Protein AF-A0A7X1DKH8-F1 (afdb_monomer)

Foldseek 3Di:
DPPPQDFLVSLLVVLVVQQCCCCVPVVDDLLRSLLVCLVVCLVSLQPDVLSVLSSLLSSQVVQVVVQEGEVLSVVVCVVCVVVLCVDDDPRSVVSVVSSVVSVVSVVVSSHDYDYDDPVSSVSSVCSNPVPD

Mean predicted aligned error: 3.52 Å

Sequence (132 aa):
MEKNLPTYNDIVEGIKLDLDEYMNEDGFTITQASAKILEEEWQDINKDEFIKYSYLLNLALDGIEQNQLSDFLYEKLKFYGNDILKIEGNESNLLKRDFITYQEKLKEQNFDMIETSVNTKSRIDYILNQNK

pLDDT: mean 93.56, std 9.39, range [40.97, 98.69]

Secondary structure (DSSP, 8-state):
---PPPPHHHHHHHHHHHHHIIIIIS---HHHHHHHHHHHTHHHHTT-HHHHHHHHHHHHHHHHHTTEEEHHHHHHHHHHHHHHTT--STTHHHHHHHHHHHHHHHHHT-SEEE---HHHHHHHHHHTTTT-

Solvent-accessible surface area (backbone atoms only — not comparable to full-atom values): 7498 Å² total; per-residue (Å²): 127,86,75,78,76,79,51,66,65,56,50,55,52,50,51,51,52,53,43,48,47,31,39,73,73,71,64,36,52,69,60,55,30,46,53,48,51,51,65,72,44,30,73,62,38,58,73,39,70,69,50,33,49,47,53,50,49,48,52,40,48,57,21,42,75,72,36,31,33,40,43,63,45,53,55,48,48,67,69,45,47,72,55,59,71,64,56,78,61,85,67,38,58,58,55,40,52,51,49,51,52,48,59,51,51,63,72,68,60,75,46,46,78,42,82,72,55,72,68,56,49,52,49,51,54,51,46,79,48,73,77,113

Radius of gyration: 14.0 Å; Cα contacts (8 Å, |Δi|>4): 135; chains: 1; bounding box: 35×30×44 Å

Organism: NCBI:txid1552123

Structure (mmCIF, N/CA/C/O backbone):
data_AF-A0A7X1DKH8-F1
#
_entry.id   AF-A0A7X1DKH8-F1
#
loop_
_atom_site.group_PDB
_atom_site.id
_atom_site.type_symbol
_atom_site.label_atom_id
_atom_site.label_alt_id
_atom_site.label_comp_id
_atom_site.label_asym_id
_atom_site.label_entity_id
_atom_site.label_seq_id
_atom_site.pdbx_PDB_ins_code
_atom_site.Cartn_x
_atom_site.Cartn_y
_atom_site.Cartn_z
_atom_site.occupancy
_atom_site.B_iso_or_equiv
_atom_site.auth_seq_id
_atom_site.auth_comp_id
_atom_site.auth_asym_id
_atom_site.auth_atom_id
_atom_site.pdbx_PDB_model_num
ATOM 1 N N . MET A 1 1 ? 6.203 6.244 28.042 1.00 40.97 1 MET A N 1
ATOM 2 C CA . MET A 1 1 ? 5.562 7.218 27.138 1.00 40.97 1 MET A CA 1
ATOM 3 C C . MET A 1 1 ? 4.730 6.404 26.175 1.00 40.97 1 MET A C 1
ATOM 5 O O . MET A 1 1 ? 5.294 5.520 25.544 1.00 40.97 1 MET A O 1
ATOM 9 N N . GLU A 1 2 ? 3.415 6.613 26.138 1.00 44.28 2 GLU A N 1
ATOM 10 C CA . GLU A 1 2 ? 2.597 6.125 25.022 1.00 44.28 2 GLU A CA 1
ATOM 11 C C . GLU A 1 2 ? 3.203 6.712 23.743 1.00 44.28 2 GLU A C 1
ATOM 13 O O . GLU A 1 2 ? 3.304 7.932 23.611 1.00 44.28 2 GLU A O 1
ATOM 18 N N . LYS A 1 3 ? 3.734 5.858 22.860 1.00 56.34 3 LYS A N 1
ATOM 19 C CA . LYS A 1 3 ? 4.164 6.290 21.527 1.00 56.34 3 LYS A CA 1
ATOM 20 C C . LYS A 1 3 ? 2.858 6.649 20.820 1.00 56.34 3 LYS A C 1
ATOM 22 O O . LYS A 1 3 ? 2.055 5.748 20.586 1.00 56.34 3 LYS A O 1
ATOM 27 N N . ASN A 1 4 ? 2.612 7.937 20.569 1.00 77.62 4 ASN A N 1
ATOM 28 C CA . ASN A 1 4 ? 1.493 8.337 19.720 1.00 77.62 4 ASN A CA 1
ATOM 29 C C . ASN A 1 4 ? 1.616 7.551 18.414 1.00 77.62 4 ASN A C 1
ATOM 31 O O . ASN A 1 4 ? 2.700 7.495 17.827 1.00 77.62 4 ASN A O 1
ATOM 35 N N . LEU A 1 5 ? 0.534 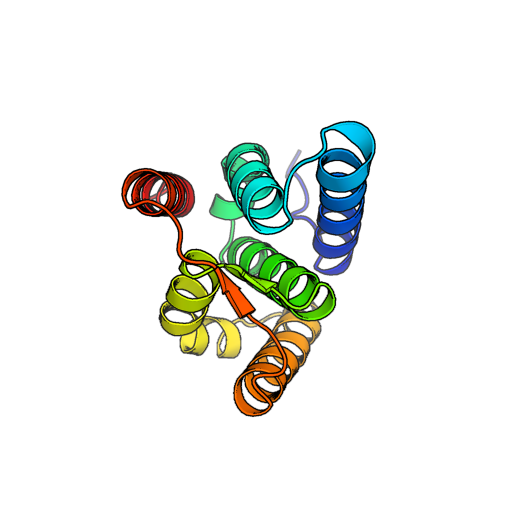6.880 18.026 1.00 83.19 5 LEU A N 1
ATOM 36 C CA . LEU A 1 5 ? 0.474 6.197 16.743 1.00 83.19 5 LEU A CA 1
ATOM 37 C C . LEU A 1 5 ? 0.665 7.235 15.622 1.00 83.19 5 LEU A C 1
ATOM 39 O O . LEU A 1 5 ? 0.200 8.369 15.786 1.00 83.19 5 LEU A O 1
ATOM 43 N N . PRO A 1 6 ? 1.359 6.883 14.526 1.00 89.62 6 PRO A N 1
ATOM 44 C CA . PRO A 1 6 ? 1.540 7.794 13.404 1.00 89.62 6 PRO A CA 1
ATOM 45 C C . PRO A 1 6 ? 0.183 8.171 12.796 1.00 89.62 6 PRO A C 1
ATOM 47 O O . PRO A 1 6 ? -0.738 7.350 12.737 1.00 89.62 6 PRO A O 1
ATOM 50 N N . THR A 1 7 ? 0.060 9.423 12.359 1.00 93.06 7 THR A N 1
ATOM 51 C CA . THR A 1 7 ? -1.113 9.899 11.609 1.00 93.06 7 THR A CA 1
ATOM 52 C C . THR A 1 7 ? -1.110 9.340 10.188 1.00 93.06 7 THR A C 1
ATOM 54 O O . THR A 1 7 ? -0.104 8.796 9.729 1.00 93.06 7 THR A O 1
ATOM 57 N N . TYR A 1 8 ? -2.218 9.500 9.453 1.00 94.44 8 TYR A N 1
ATOM 58 C CA . TYR A 1 8 ? -2.250 9.084 8.043 1.00 94.44 8 TYR A CA 1
ATOM 59 C C . TYR A 1 8 ? -1.122 9.741 7.238 1.00 94.44 8 TYR A C 1
ATOM 61 O O . TYR A 1 8 ? -0.418 9.081 6.483 1.00 94.44 8 TYR A O 1
ATOM 69 N N . ASN A 1 9 ? -0.939 11.050 7.427 1.00 94.88 9 ASN A N 1
ATOM 70 C CA . ASN A 1 9 ? 0.041 11.821 6.672 1.00 94.88 9 ASN A CA 1
ATOM 71 C C . ASN A 1 9 ? 1.478 11.438 7.036 1.00 94.88 9 ASN A C 1
ATOM 73 O O . ASN A 1 9 ? 2.298 11.360 6.128 1.00 94.88 9 ASN A O 1
ATOM 77 N N . ASP A 1 10 ? 1.758 11.143 8.313 1.00 95.19 10 ASP A N 1
ATOM 78 C CA . ASP A 1 10 ? 3.083 10.661 8.730 1.00 95.19 10 ASP A CA 1
ATOM 79 C C . ASP A 1 10 ? 3.437 9.354 8.002 1.00 95.19 10 ASP A C 1
ATOM 81 O O . ASP A 1 10 ? 4.562 9.185 7.539 1.00 95.19 10 ASP A O 1
ATOM 85 N N . ILE A 1 11 ? 2.463 8.446 7.852 1.00 96.44 11 ILE A N 1
ATOM 86 C CA . ILE A 1 11 ? 2.644 7.179 7.127 1.00 96.44 11 ILE A CA 1
ATOM 87 C C . ILE A 1 11 ? 2.913 7.439 5.641 1.00 96.44 11 ILE A C 1
ATOM 89 O O . ILE A 1 11 ? 3.835 6.856 5.079 1.00 96.44 11 ILE A O 1
ATOM 93 N N . VAL A 1 12 ? 2.129 8.311 4.995 1.00 97.25 12 VAL A N 1
ATOM 94 C CA . VAL A 1 12 ? 2.318 8.637 3.569 1.00 97.25 12 VAL A CA 1
ATOM 95 C C . VAL A 1 12 ? 3.677 9.287 3.318 1.00 97.25 12 VAL A C 1
ATOM 97 O O . VAL A 1 12 ? 4.339 8.958 2.337 1.00 97.25 12 VAL A O 1
ATOM 100 N N . GLU A 1 13 ? 4.093 10.217 4.176 1.00 97.50 13 GLU A N 1
ATOM 101 C CA . GLU A 1 13 ? 5.391 10.881 4.051 1.00 97.50 13 GLU A CA 1
ATOM 102 C C . GLU A 1 13 ? 6.543 9.893 4.259 1.00 97.50 13 GLU A C 1
ATOM 104 O O . GLU A 1 13 ? 7.454 9.863 3.435 1.00 97.50 13 GLU A O 1
ATOM 109 N N . GLY A 1 14 ? 6.460 9.036 5.283 1.00 97.62 14 GLY A N 1
ATOM 110 C CA . GLY A 1 14 ? 7.445 7.979 5.527 1.00 97.62 14 GLY A CA 1
ATOM 111 C C . GLY A 1 14 ? 7.590 7.032 4.337 1.00 97.62 14 GLY A C 1
ATOM 112 O O . GLY A 1 14 ? 8.685 6.875 3.813 1.00 97.62 14 GLY A O 1
ATOM 113 N N . ILE A 1 15 ? 6.472 6.507 3.821 1.00 98.19 15 ILE A N 1
ATOM 114 C CA . ILE A 1 15 ? 6.476 5.628 2.640 1.00 98.19 15 ILE A CA 1
ATOM 115 C C . ILE A 1 15 ? 7.157 6.297 1.447 1.00 98.19 15 ILE A C 1
ATOM 117 O O . ILE A 1 15 ? 7.937 5.652 0.756 1.00 98.19 15 ILE A O 1
ATOM 121 N N . LYS A 1 16 ? 6.884 7.579 1.187 1.00 98.00 16 LYS A N 1
ATOM 122 C CA . LYS A 1 16 ? 7.496 8.288 0.055 1.00 98.00 16 LYS A CA 1
ATOM 123 C C . LYS A 1 16 ? 9.002 8.435 0.200 1.00 98.00 16 LYS A C 1
ATOM 125 O O . LYS A 1 16 ? 9.698 8.302 -0.801 1.00 98.00 16 LYS A O 1
ATOM 130 N N . LEU A 1 17 ? 9.483 8.714 1.410 1.00 98.12 17 LEU A N 1
ATOM 131 C CA . LEU A 1 17 ? 10.915 8.794 1.691 1.00 98.12 17 LEU A CA 1
ATOM 132 C C . LEU A 1 17 ? 11.582 7.430 1.492 1.00 98.12 17 LEU A C 1
ATOM 134 O O . LEU A 1 17 ? 12.559 7.345 0.754 1.00 98.12 17 LEU A O 1
ATOM 138 N N . ASP A 1 18 ? 11.002 6.368 2.051 1.00 98.19 18 ASP A N 1
ATOM 139 C CA . ASP A 1 18 ? 11.547 5.013 1.925 1.00 98.19 18 ASP A CA 1
ATOM 140 C C . ASP A 1 18 ? 11.528 4.527 0.467 1.00 98.19 18 ASP A C 1
ATOM 142 O O . ASP A 1 18 ? 12.465 3.891 -0.012 1.00 98.19 18 ASP A O 1
ATOM 146 N N . LEU A 1 19 ? 10.457 4.830 -0.276 1.00 98.25 19 LEU A N 1
ATOM 147 C CA . LEU A 1 19 ? 10.368 4.507 -1.698 1.00 98.25 19 LEU A CA 1
ATOM 148 C C . LEU A 1 19 ? 11.419 5.258 -2.517 1.00 98.25 19 LEU A C 1
ATOM 150 O O . LEU A 1 19 ? 12.021 4.650 -3.402 1.00 98.25 19 LEU A O 1
ATOM 154 N N . ASP A 1 20 ? 11.636 6.546 -2.243 1.00 97.62 20 ASP A N 1
ATOM 155 C CA . ASP A 1 20 ? 12.662 7.347 -2.914 1.00 97.62 20 ASP A CA 1
ATOM 156 C C . ASP A 1 20 ? 14.057 6.762 -2.666 1.00 97.62 20 ASP A C 1
ATOM 158 O O . ASP A 1 20 ? 14.774 6.488 -3.630 1.00 97.62 20 ASP A O 1
ATOM 162 N N . GLU A 1 21 ? 14.395 6.465 -1.408 1.00 98.00 21 GLU A N 1
ATOM 163 C CA . GLU A 1 21 ? 15.662 5.829 -1.027 1.00 98.00 21 GLU A CA 1
ATOM 164 C C . GLU A 1 21 ? 15.836 4.479 -1.737 1.00 98.00 21 GLU A C 1
ATOM 166 O O . GLU A 1 21 ? 16.786 4.279 -2.501 1.00 98.00 21 GLU A O 1
ATOM 171 N N . TYR A 1 22 ? 14.885 3.556 -1.583 1.00 98.38 22 TYR A N 1
ATOM 172 C CA . TYR A 1 22 ? 15.038 2.214 -2.142 1.00 98.38 22 TYR A CA 1
ATOM 173 C C . TYR A 1 22 ? 15.057 2.196 -3.671 1.00 98.38 22 TYR A C 1
ATOM 175 O O . TYR A 1 22 ? 15.786 1.404 -4.274 1.00 98.38 22 TYR A O 1
ATOM 183 N N . MET A 1 23 ? 14.256 3.031 -4.332 1.00 97.88 23 MET A N 1
ATOM 184 C CA . MET A 1 23 ? 14.194 3.025 -5.793 1.00 97.88 23 MET A CA 1
ATOM 185 C C . MET A 1 23 ? 15.360 3.785 -6.426 1.00 97.88 23 MET A C 1
ATOM 187 O O . MET A 1 23 ? 15.916 3.308 -7.419 1.00 97.88 23 MET A O 1
ATOM 191 N N . ASN A 1 24 ? 15.742 4.940 -5.875 1.00 96.75 24 ASN A N 1
ATOM 192 C CA . ASN A 1 24 ? 16.743 5.812 -6.491 1.00 96.75 24 ASN A CA 1
ATOM 193 C 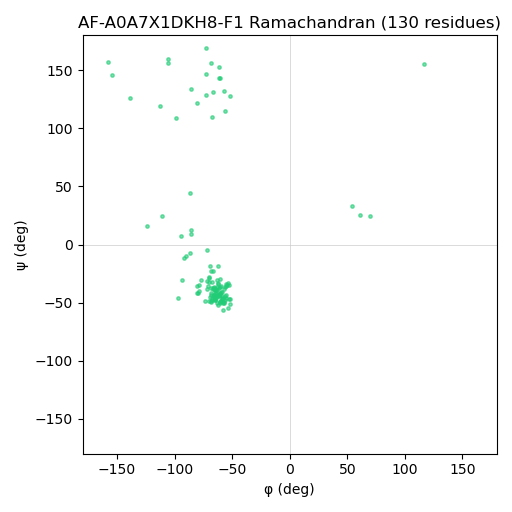C . ASN A 1 24 ? 18.167 5.564 -5.984 1.00 96.75 24 ASN A C 1
ATOM 195 O O . ASN A 1 24 ? 19.108 5.743 -6.763 1.00 96.75 24 ASN A O 1
ATOM 199 N N . GLU A 1 25 ? 18.347 5.132 -4.735 1.00 96.56 25 GLU A N 1
ATOM 200 C CA . GLU A 1 25 ? 19.671 4.856 -4.161 1.00 96.56 25 GLU A CA 1
ATOM 201 C C . GLU A 1 25 ? 20.027 3.364 -4.234 1.00 96.56 25 GLU A C 1
ATOM 203 O O . GLU A 1 25 ? 21.106 3.016 -4.724 1.00 96.56 25 GLU A O 1
ATOM 208 N N . ASP A 1 26 ? 19.101 2.476 -3.857 1.00 96.75 26 ASP A N 1
ATOM 209 C CA . ASP A 1 26 ? 19.350 1.022 -3.821 1.00 96.75 26 ASP A CA 1
ATOM 210 C C . ASP A 1 26 ? 19.007 0.290 -5.132 1.00 96.75 26 ASP A C 1
ATOM 212 O O . ASP A 1 26 ? 19.350 -0.885 -5.317 1.00 96.75 26 ASP A O 1
ATOM 216 N N . GLY A 1 27 ? 18.343 0.969 -6.072 1.00 97.25 27 GLY A N 1
ATOM 217 C CA . GLY A 1 27 ? 17.972 0.418 -7.377 1.00 97.25 27 GLY A CA 1
ATOM 218 C C . GLY A 1 27 ? 16.880 -0.655 -7.315 1.00 97.25 27 GLY A C 1
ATOM 219 O O . GLY A 1 27 ? 16.811 -1.522 -8.196 1.00 97.25 27 GLY A O 1
ATOM 220 N N . PHE A 1 28 ? 16.042 -0.640 -6.278 1.00 97.94 28 PHE A N 1
ATOM 221 C CA . PHE A 1 28 ? 14.912 -1.554 -6.156 1.00 97.94 28 PHE A CA 1
ATOM 222 C C . PHE A 1 28 ? 13.796 -1.189 -7.135 1.00 97.94 28 PHE A C 1
ATOM 224 O O . PHE A 1 28 ? 13.513 -0.029 -7.423 1.00 97.94 28 PHE A O 1
ATOM 231 N N . THR A 1 29 ? 13.089 -2.208 -7.617 1.00 97.62 29 THR A N 1
ATOM 232 C CA . THR A 1 29 ? 11.770 -2.005 -8.232 1.00 97.62 29 THR A CA 1
ATOM 233 C C . THR A 1 29 ? 10.753 -1.576 -7.171 1.00 97.62 29 THR A C 1
ATOM 235 O O . THR A 1 29 ? 10.889 -1.941 -6.003 1.00 97.62 29 THR A O 1
ATOM 238 N N . ILE A 1 30 ? 9.673 -0.898 -7.569 1.00 97.69 30 ILE A N 1
ATOM 239 C CA . ILE A 1 30 ? 8.584 -0.509 -6.653 1.00 97.69 30 ILE A CA 1
ATOM 240 C C . ILE A 1 30 ? 7.990 -1.712 -5.899 1.00 97.69 30 ILE A C 1
ATOM 242 O O . ILE A 1 30 ? 7.660 -1.612 -4.719 1.00 97.69 30 ILE A O 1
ATOM 246 N N . THR A 1 31 ? 7.933 -2.890 -6.528 1.00 97.50 31 THR A N 1
ATOM 247 C CA . THR A 1 31 ? 7.513 -4.141 -5.878 1.00 97.50 31 THR A CA 1
ATOM 248 C C . THR A 1 31 ? 8.484 -4.594 -4.788 1.00 97.50 31 THR A C 1
ATOM 250 O O . THR A 1 31 ? 8.046 -4.998 -3.708 1.00 97.50 31 THR A O 1
ATOM 253 N N . GLN A 1 32 ? 9.793 -4.526 -5.044 1.00 97.62 32 GLN A N 1
ATOM 254 C CA . GLN A 1 32 ? 10.818 -4.864 -4.050 1.00 97.62 32 GLN A CA 1
ATOM 255 C C . GLN A 1 32 ? 10.833 -3.852 -2.903 1.00 97.62 32 GLN A C 1
ATOM 257 O O . GLN A 1 32 ? 10.816 -4.269 -1.747 1.00 97.62 32 GLN A O 1
ATOM 262 N N . ALA A 1 33 ? 10.790 -2.555 -3.216 1.00 98.38 33 ALA A N 1
ATOM 263 C CA . ALA A 1 33 ? 10.721 -1.478 -2.233 1.00 98.38 33 ALA A CA 1
ATOM 264 C C . ALA A 1 33 ? 9.472 -1.616 -1.347 1.00 98.38 33 ALA A C 1
ATOM 266 O O . ALA A 1 33 ? 9.580 -1.625 -0.127 1.00 98.38 33 ALA A O 1
ATOM 267 N N . SER A 1 34 ? 8.301 -1.880 -1.936 1.00 98.31 34 SER A N 1
ATOM 268 C CA . SER A 1 34 ? 7.065 -2.117 -1.175 1.00 98.31 34 SER A CA 1
ATOM 269 C C . SER A 1 34 ? 7.183 -3.295 -0.206 1.00 98.31 34 SER A C 1
ATOM 271 O O . SER A 1 34 ? 6.744 -3.210 0.939 1.00 98.31 34 SER A O 1
ATOM 273 N N . ALA A 1 35 ? 7.770 -4.414 -0.644 1.00 97.94 35 ALA A N 1
ATOM 274 C CA . ALA A 1 35 ? 7.968 -5.571 0.228 1.00 97.94 35 ALA A CA 1
ATOM 275 C C . ALA A 1 35 ? 8.965 -5.272 1.360 1.00 97.94 35 ALA A C 1
ATOM 277 O O . ALA A 1 35 ? 8.757 -5.721 2.487 1.00 97.94 35 ALA A O 1
ATOM 278 N N . LYS A 1 36 ? 10.013 -4.499 1.058 1.00 98.06 36 LYS A N 1
ATOM 279 C CA . LYS A 1 36 ? 11.037 -4.068 2.009 1.00 98.06 36 LYS A CA 1
ATOM 280 C C . LYS A 1 36 ? 10.457 -3.147 3.086 1.00 98.06 36 LYS A C 1
ATOM 282 O O . LYS A 1 36 ? 10.636 -3.445 4.260 1.00 98.06 36 LYS A O 1
ATOM 287 N N . ILE A 1 37 ? 9.670 -2.140 2.705 1.00 98.25 37 ILE A N 1
ATOM 288 C CA . ILE A 1 37 ? 8.973 -1.239 3.641 1.00 98.25 37 ILE A CA 1
ATOM 289 C C . ILE A 1 37 ? 8.086 -2.038 4.600 1.00 98.25 37 ILE A C 1
ATOM 291 O O . ILE A 1 37 ? 8.159 -1.863 5.812 1.00 98.25 37 ILE A O 1
ATOM 295 N N . LEU A 1 38 ? 7.284 -2.980 4.087 1.00 97.69 38 LEU A N 1
ATOM 296 C CA . LEU A 1 38 ? 6.448 -3.827 4.948 1.00 97.69 38 LEU A CA 1
ATOM 297 C C . LEU A 1 38 ? 7.279 -4.688 5.913 1.00 97.69 38 LEU A C 1
ATOM 299 O O . LEU A 1 38 ? 6.835 -4.963 7.028 1.00 97.69 38 LEU A O 1
ATOM 303 N N . GLU A 1 39 ? 8.460 -5.139 5.486 1.00 96.12 39 GLU A N 1
ATOM 304 C CA . GLU A 1 39 ? 9.386 -5.904 6.320 1.00 96.12 39 GLU A CA 1
ATOM 305 C C . GLU A 1 39 ? 10.055 -5.062 7.402 1.00 96.12 39 GLU A C 1
ATOM 307 O O . GLU A 1 39 ? 10.275 -5.597 8.486 1.00 96.12 39 GLU A O 1
ATOM 312 N N . GLU A 1 40 ? 10.372 -3.795 7.154 1.00 95.88 40 GLU A N 1
ATOM 313 C CA . GLU A 1 40 ? 11.006 -2.927 8.152 1.00 95.88 40 GLU A CA 1
ATOM 314 C C . GLU A 1 40 ? 9.981 -2.356 9.137 1.00 95.88 40 GLU A C 1
ATOM 316 O O . GLU A 1 40 ? 10.172 -2.443 10.353 1.00 95.88 40 GLU A O 1
ATOM 321 N N . GLU A 1 41 ? 8.819 -1.937 8.635 1.00 95.12 41 GLU A N 1
ATOM 322 C CA . GLU A 1 41 ? 7.756 -1.304 9.424 1.00 95.12 41 GLU A CA 1
ATOM 323 C C . GLU A 1 41 ? 6.802 -2.301 10.097 1.00 95.12 41 GLU A C 1
ATOM 325 O O . GLU A 1 41 ? 5.779 -1.929 10.681 1.00 95.12 41 GLU A O 1
ATOM 330 N N . TRP A 1 42 ? 7.128 -3.597 10.068 1.00 94.00 42 TRP A N 1
ATOM 331 C CA . TRP A 1 42 ? 6.253 -4.666 10.556 1.00 94.00 42 TRP A CA 1
ATOM 332 C C . TRP A 1 42 ? 5.768 -4.461 11.997 1.00 94.00 42 TRP A C 1
ATOM 334 O O . TRP A 1 42 ? 4.653 -4.866 12.336 1.00 94.00 42 TRP A O 1
ATOM 344 N N . GLN A 1 43 ? 6.585 -3.855 12.863 1.00 91.69 43 GLN A N 1
ATOM 345 C CA . GLN A 1 43 ? 6.212 -3.611 14.256 1.00 91.69 43 GLN A CA 1
ATOM 346 C C . GLN A 1 43 ? 5.095 -2.582 14.364 1.00 91.69 43 GLN A C 1
ATOM 348 O O . GLN A 1 43 ? 4.162 -2.789 15.138 1.00 91.69 43 GLN A O 1
ATOM 353 N N . ASP A 1 44 ? 5.183 -1.493 13.601 1.00 90.56 44 ASP A N 1
ATOM 354 C CA . ASP A 1 44 ? 4.213 -0.404 13.639 1.00 90.56 44 ASP A CA 1
ATOM 355 C C . ASP A 1 44 ? 2.949 -0.794 12.851 1.00 90.56 44 ASP A C 1
ATOM 357 O O . ASP A 1 44 ? 1.840 -0.647 13.370 1.00 90.56 44 ASP A O 1
ATOM 361 N N . ILE A 1 45 ? 3.103 -1.460 11.699 1.00 94.25 45 ILE A N 1
ATOM 362 C CA . ILE A 1 45 ? 2.011 -2.039 10.891 1.00 94.25 45 ILE A CA 1
ATOM 363 C C . ILE A 1 45 ? 1.098 -2.960 11.705 1.00 94.25 45 ILE A C 1
ATOM 365 O O . ILE A 1 45 ? -0.103 -3.037 11.454 1.00 94.25 45 ILE A O 1
ATOM 369 N N . ASN A 1 46 ? 1.640 -3.699 12.672 1.00 93.06 46 ASN A N 1
ATOM 370 C CA . ASN A 1 46 ? 0.851 -4.645 13.457 1.00 93.06 46 ASN A CA 1
ATOM 371 C C . ASN A 1 46 ? 0.319 -4.076 14.782 1.00 93.06 46 ASN A C 1
ATOM 373 O O . ASN A 1 46 ? -0.249 -4.843 15.564 1.00 93.06 46 ASN A O 1
ATOM 377 N N . LYS A 1 47 ? 0.473 -2.774 15.054 1.00 91.06 47 LYS A N 1
ATOM 378 C CA . LYS A 1 47 ? -0.104 -2.136 16.253 1.00 91.06 47 LYS A CA 1
ATOM 379 C C . LYS A 1 47 ? -1.587 -1.830 16.116 1.00 91.06 47 LYS A C 1
ATOM 381 O O . LYS A 1 47 ? -2.295 -1.900 17.114 1.00 91.06 47 LYS A O 1
ATOM 386 N N . ASP A 1 48 ? -2.030 -1.477 14.914 1.00 91.88 48 ASP A N 1
ATOM 387 C CA . ASP A 1 48 ? -3.390 -1.008 14.666 1.00 91.88 48 ASP A CA 1
ATOM 388 C C . ASP A 1 48 ? -3.819 -1.275 13.210 1.00 91.88 48 ASP A C 1
ATOM 390 O O . ASP A 1 48 ? -2.999 -1.236 12.287 1.00 91.88 48 ASP A O 1
ATOM 394 N N . GLU A 1 49 ? -5.105 -1.566 12.991 1.00 93.56 49 GLU A N 1
ATOM 395 C CA . GLU A 1 49 ? -5.656 -1.847 11.658 1.00 93.56 49 GLU A CA 1
ATOM 396 C C . GLU A 1 49 ? -5.606 -0.629 10.729 1.00 93.56 49 GLU A C 1
ATOM 398 O O . GLU A 1 49 ? -5.323 -0.782 9.539 1.00 93.56 49 GLU A O 1
ATOM 403 N N . PHE A 1 50 ? -5.816 0.581 11.253 1.00 94.94 50 PHE A N 1
ATOM 404 C CA . PHE A 1 50 ? -5.693 1.815 10.483 1.00 94.94 50 PHE A CA 1
ATOM 405 C C . PHE A 1 50 ? -4.271 1.989 9.948 1.00 94.94 50 PHE A C 1
ATOM 407 O O . PHE A 1 50 ? -4.108 2.286 8.764 1.00 94.94 50 PHE A O 1
ATOM 414 N N . ILE A 1 51 ? -3.245 1.737 10.768 1.00 95.25 51 ILE A N 1
ATOM 415 C CA . ILE A 1 51 ? -1.843 1.810 10.323 1.00 95.25 51 ILE A CA 1
ATOM 416 C C . ILE A 1 51 ? -1.595 0.761 9.243 1.00 95.25 51 ILE A C 1
ATOM 418 O O . ILE A 1 51 ? -1.115 1.087 8.158 1.00 95.25 51 ILE A O 1
ATOM 422 N N . LYS A 1 52 ? -1.988 -0.491 9.505 1.00 96.44 52 LYS A N 1
ATOM 423 C CA . LYS A 1 52 ? -1.826 -1.603 8.562 1.00 96.44 52 LYS A CA 1
ATOM 424 C C . LYS A 1 52 ? -2.397 -1.280 7.190 1.00 96.44 52 LYS A C 1
ATOM 426 O O . LYS A 1 52 ? -1.727 -1.459 6.174 1.00 96.44 52 LYS A O 1
ATOM 431 N N . TYR A 1 53 ? -3.641 -0.822 7.157 1.00 97.19 53 TYR A N 1
ATOM 432 C CA . TYR A 1 53 ? -4.319 -0.534 5.904 1.00 97.19 53 TYR A CA 1
ATOM 433 C C . TYR A 1 53 ? -3.771 0.719 5.229 1.00 97.19 53 TYR A C 1
ATOM 435 O O . TYR A 1 53 ? -3.723 0.745 4.003 1.00 97.19 53 TYR A O 1
ATOM 443 N N . SER A 1 54 ? -3.292 1.703 5.993 1.00 97.44 54 SER A N 1
ATOM 444 C CA . SER A 1 54 ? -2.627 2.886 5.439 1.00 97.44 54 SER A CA 1
ATOM 445 C C . SER A 1 54 ? -1.342 2.514 4.701 1.00 97.44 54 SER A C 1
ATOM 447 O O . SER A 1 54 ? -1.165 2.961 3.571 1.00 97.44 54 SER A O 1
ATOM 449 N N . TYR A 1 55 ? -0.504 1.632 5.257 1.00 98.06 55 TYR A N 1
ATOM 450 C CA . TYR A 1 55 ? 0.683 1.136 4.547 1.00 98.06 55 TYR A CA 1
ATOM 451 C C . TYR A 1 55 ? 0.319 0.369 3.276 1.00 98.06 55 TYR A C 1
ATOM 453 O O . TYR A 1 55 ? 0.817 0.680 2.197 1.00 98.06 55 TYR A O 1
ATOM 461 N N . LEU A 1 56 ? -0.580 -0.615 3.384 1.00 98.38 56 LEU A N 1
ATOM 462 C CA . LEU A 1 56 ? -0.963 -1.445 2.238 1.00 98.38 56 LEU A CA 1
ATOM 463 C C . LEU A 1 56 ? -1.576 -0.619 1.103 1.00 98.38 56 LEU A C 1
ATOM 465 O O . LEU A 1 56 ? -1.284 -0.872 -0.064 1.00 98.38 56 LEU 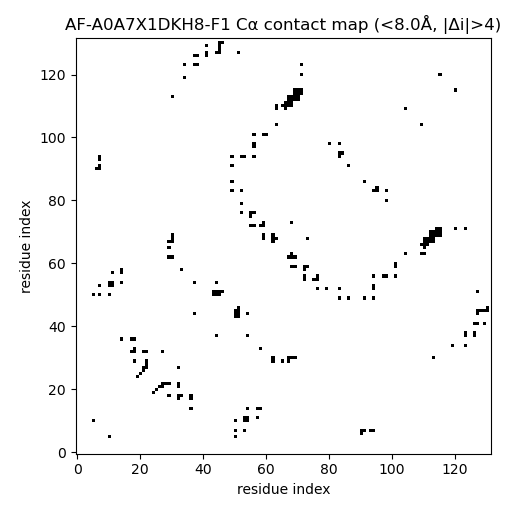A O 1
ATOM 469 N N . LEU A 1 57 ? -2.432 0.348 1.435 1.00 98.50 57 LEU A N 1
ATOM 470 C CA . LEU A 1 57 ? -3.100 1.182 0.447 1.00 98.50 57 LEU A CA 1
ATOM 471 C C . LEU A 1 57 ? -2.133 2.141 -0.243 1.00 98.50 57 LEU A C 1
ATOM 473 O O . LEU A 1 57 ? -2.162 2.230 -1.468 1.00 98.50 57 LEU A O 1
ATOM 477 N N . ASN A 1 58 ? -1.302 2.855 0.518 1.00 98.44 58 ASN A N 1
ATOM 478 C CA . ASN A 1 58 ? -0.430 3.870 -0.066 1.00 98.44 58 ASN A CA 1
ATOM 479 C C . ASN A 1 58 ? 0.654 3.235 -0.935 1.00 98.44 58 ASN A C 1
ATOM 481 O O . ASN A 1 58 ? 0.788 3.637 -2.083 1.00 98.44 58 ASN A O 1
ATOM 485 N N . LEU A 1 59 ? 1.265 2.126 -0.502 1.00 98.69 59 LEU A N 1
ATOM 486 C CA . LEU A 1 59 ? 2.173 1.354 -1.361 1.00 98.69 59 LEU A CA 1
ATOM 487 C C . LEU A 1 59 ? 1.506 0.897 -2.669 1.00 98.69 59 LEU A C 1
ATOM 489 O O . LEU A 1 59 ? 2.137 0.870 -3.724 1.00 98.69 59 LEU A O 1
ATOM 493 N N . ALA A 1 60 ? 0.218 0.538 -2.626 1.00 98.62 60 ALA A N 1
ATOM 494 C CA . ALA A 1 60 ? -0.511 0.151 -3.830 1.00 98.62 60 ALA A CA 1
ATOM 495 C C . ALA A 1 60 ? -0.800 1.346 -4.749 1.00 98.62 60 ALA A C 1
ATOM 497 O O . ALA A 1 60 ? -0.743 1.199 -5.969 1.00 98.62 60 ALA A O 1
ATOM 498 N N . LEU A 1 61 ? -1.118 2.513 -4.183 1.00 98.50 61 LEU A N 1
ATOM 499 C CA . LEU A 1 61 ? -1.335 3.746 -4.937 1.00 98.50 61 LEU A CA 1
ATOM 500 C C . LEU A 1 61 ? -0.038 4.247 -5.575 1.00 98.50 61 LEU A C 1
ATOM 502 O O . LEU A 1 61 ? -0.047 4.485 -6.781 1.00 98.50 61 LEU A O 1
ATOM 506 N N . ASP A 1 62 ? 1.060 4.316 -4.819 1.00 98.25 62 ASP A N 1
ATOM 507 C CA . ASP A 1 62 ? 2.386 4.682 -5.335 1.00 98.25 62 ASP A CA 1
ATOM 508 C C . ASP A 1 62 ? 2.830 3.706 -6.436 1.00 98.25 62 ASP A C 1
ATOM 510 O O . ASP A 1 62 ? 3.308 4.119 -7.492 1.00 98.25 62 ASP A O 1
ATOM 514 N N . GLY A 1 63 ? 2.571 2.407 -6.255 1.00 97.88 63 GLY A N 1
ATOM 515 C CA . GLY A 1 63 ? 2.738 1.410 -7.311 1.00 97.88 63 GLY A CA 1
ATOM 516 C C . GLY A 1 63 ? 1.983 1.767 -8.591 1.00 97.88 63 GLY A C 1
ATOM 517 O O . GLY A 1 63 ? 2.572 1.846 -9.672 1.00 97.88 63 GLY A O 1
ATOM 518 N N . ILE A 1 64 ? 0.676 2.014 -8.484 1.00 98.12 64 ILE A N 1
ATOM 519 C CA . ILE A 1 64 ? -0.148 2.367 -9.646 1.00 98.12 64 ILE A CA 1
ATOM 520 C C . ILE A 1 64 ? 0.346 3.664 -10.306 1.00 98.12 64 ILE A C 1
ATOM 522 O O . ILE A 1 64 ? 0.319 3.756 -11.531 1.00 98.12 64 ILE A O 1
ATOM 526 N N . GLU A 1 65 ? 0.820 4.651 -9.543 1.00 96.44 65 GLU A N 1
ATOM 527 C CA . GLU A 1 65 ? 1.431 5.873 -10.092 1.00 96.44 65 GLU A CA 1
ATOM 528 C C . GLU A 1 65 ? 2.710 5.586 -10.895 1.00 96.44 65 GLU A C 1
ATOM 530 O O . GLU A 1 65 ? 2.967 6.250 -11.900 1.00 96.44 65 GLU A O 1
ATOM 535 N N . GLN A 1 66 ? 3.449 4.538 -10.529 1.00 96.12 66 GLN A N 1
ATOM 536 C CA . GLN A 1 66 ? 4.586 3.999 -11.285 1.00 96.12 66 GLN A CA 1
ATOM 537 C C . GLN A 1 66 ? 4.174 2.989 -12.378 1.00 96.12 66 GLN A C 1
ATOM 539 O O . GLN A 1 66 ? 5.025 2.313 -12.957 1.00 96.12 66 GLN A O 1
ATOM 544 N N . ASN A 1 67 ? 2.879 2.892 -12.699 1.00 97.12 67 ASN A N 1
ATOM 545 C CA . ASN A 1 67 ? 2.285 1.940 -13.645 1.00 97.12 67 ASN A CA 1
ATOM 546 C C . ASN A 1 67 ? 2.483 0.457 -13.268 1.00 97.12 67 ASN A C 1
ATOM 548 O O . ASN A 1 67 ? 2.441 -0.402 -14.148 1.00 97.12 67 ASN A O 1
ATOM 552 N N . GLN A 1 68 ? 2.677 0.128 -11.986 1.00 97.62 68 GLN A N 1
ATOM 553 C CA . GLN A 1 68 ? 2.886 -1.247 -11.517 1.00 97.62 68 GLN A CA 1
ATOM 554 C C . GLN A 1 68 ? 2.133 -1.546 -10.217 1.00 97.62 68 GLN A C 1
ATOM 556 O O . GLN A 1 68 ? 2.354 -0.907 -9.198 1.00 97.62 68 GLN A O 1
ATOM 561 N N . LEU A 1 69 ? 1.311 -2.592 -10.183 1.00 98.31 69 LEU A N 1
ATOM 562 C CA . LEU A 1 69 ? 0.678 -3.062 -8.950 1.00 98.31 69 LEU A CA 1
ATOM 563 C C . LEU A 1 69 ? 1.214 -4.436 -8.562 1.00 98.31 69 LEU A C 1
ATOM 565 O O . LEU A 1 69 ? 1.041 -5.410 -9.289 1.00 98.31 69 LEU A O 1
ATOM 569 N N . SER A 1 70 ? 1.828 -4.527 -7.385 1.00 97.94 70 SER A N 1
ATOM 570 C CA . SER A 1 70 ? 2.269 -5.808 -6.831 1.00 97.94 70 SER A CA 1
ATOM 571 C C . SER A 1 70 ? 1.067 -6.689 -6.487 1.00 97.94 70 SER A C 1
ATOM 573 O O . SER A 1 70 ? 0.142 -6.253 -5.791 1.00 97.94 70 SER A O 1
ATOM 575 N N . ASP A 1 71 ? 1.094 -7.948 -6.919 1.00 97.62 71 ASP A N 1
ATOM 576 C CA . ASP A 1 71 ? -0.014 -8.886 -6.723 1.00 97.62 71 ASP A CA 1
ATOM 577 C C . ASP A 1 71 ? -0.365 -9.123 -5.246 1.00 97.62 71 ASP A C 1
ATOM 579 O O . ASP A 1 71 ? -1.542 -9.207 -4.897 1.00 97.62 71 ASP A O 1
ATOM 583 N N . PHE A 1 72 ? 0.627 -9.141 -4.354 1.00 97.62 72 PHE A N 1
ATOM 584 C CA . PHE A 1 72 ? 0.392 -9.298 -2.922 1.00 97.62 72 PHE A CA 1
ATOM 585 C C . PHE A 1 72 ? -0.391 -8.111 -2.342 1.00 97.62 72 PHE A C 1
ATOM 587 O O . PHE A 1 72 ? -1.295 -8.324 -1.538 1.00 97.62 72 PHE A O 1
ATOM 594 N N . LEU A 1 73 ? -0.117 -6.869 -2.767 1.00 98.31 73 LEU A N 1
ATOM 595 C CA . LEU A 1 73 ? -0.876 -5.693 -2.319 1.00 98.31 73 LEU A CA 1
ATOM 596 C C . LEU A 1 73 ? -2.322 -5.781 -2.805 1.00 98.31 73 LEU A C 1
ATOM 598 O O . LEU A 1 73 ? -3.250 -5.579 -2.021 1.00 98.31 73 LEU A O 1
ATOM 602 N N . TYR A 1 74 ? -2.514 -6.157 -4.073 1.00 98.12 74 TYR A N 1
ATOM 603 C CA . TYR A 1 74 ? -3.840 -6.396 -4.638 1.00 98.12 74 TYR A CA 1
ATOM 604 C C . TYR A 1 74 ? -4.614 -7.463 -3.851 1.00 98.12 74 TYR A C 1
ATOM 606 O O . TYR A 1 74 ? -5.757 -7.237 -3.451 1.00 98.12 74 TYR A O 1
ATOM 614 N N . GLU A 1 75 ? -3.996 -8.613 -3.581 1.00 97.00 75 GLU A N 1
ATOM 615 C CA . GLU A 1 75 ? -4.610 -9.710 -2.829 1.00 97.00 75 GLU A CA 1
ATOM 616 C C . GLU A 1 75 ? -4.998 -9.279 -1.404 1.00 97.00 75 GLU A C 1
ATOM 618 O O . GLU A 1 75 ? -6.107 -9.586 -0.951 1.00 97.00 75 GLU A O 1
ATOM 623 N N . LYS A 1 76 ? -4.137 -8.526 -0.703 1.00 96.75 76 LYS A N 1
ATOM 624 C CA . LYS A 1 76 ? -4.430 -8.033 0.654 1.00 96.75 76 LYS A CA 1
ATOM 625 C C . LYS A 1 76 ? -5.516 -6.973 0.673 1.00 96.75 76 LYS A C 1
ATOM 627 O O . LYS A 1 76 ? -6.433 -7.085 1.482 1.00 96.75 76 LYS A O 1
ATOM 632 N N . LEU A 1 77 ? -5.484 -5.997 -0.226 1.00 97.56 77 LEU A N 1
ATOM 633 C CA . LEU A 1 77 ? -6.526 -4.968 -0.298 1.00 97.56 77 LEU A CA 1
ATOM 634 C C . LEU A 1 77 ? -7.873 -5.546 -0.745 1.0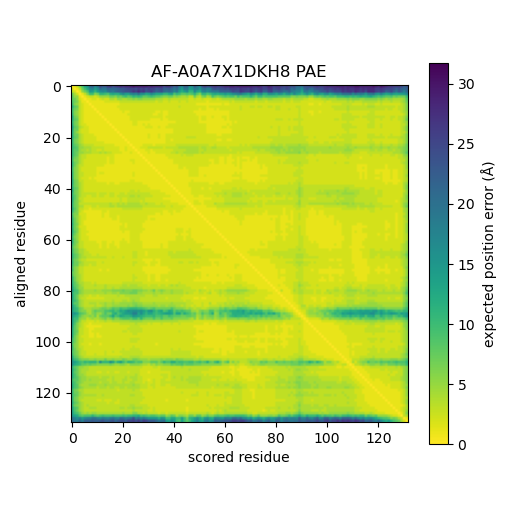0 97.56 77 LEU A C 1
ATOM 636 O O . LEU A 1 77 ? -8.920 -5.113 -0.264 1.00 97.56 77 LEU A O 1
ATOM 640 N N . LYS A 1 78 ? -7.871 -6.581 -1.591 1.00 96.06 78 LYS A N 1
ATOM 641 C CA . LYS A 1 78 ? -9.082 -7.344 -1.918 1.00 96.06 78 LYS A CA 1
ATOM 642 C C . LYS A 1 78 ? -9.657 -8.061 -0.695 1.00 96.06 78 LYS A C 1
ATOM 644 O O . LYS A 1 78 ? -10.875 -8.118 -0.549 1.00 96.06 78 LYS A O 1
ATOM 649 N N . PHE A 1 79 ? -8.801 -8.609 0.165 1.00 94.19 79 PHE A N 1
ATOM 650 C CA . PHE A 1 79 ? -9.218 -9.301 1.384 1.00 94.19 79 PHE A CA 1
ATOM 651 C C . PHE A 1 79 ? -9.716 -8.328 2.470 1.00 94.19 79 PHE A C 1
ATOM 653 O O . PHE A 1 79 ? -10.807 -8.521 3.000 1.00 94.19 79 PHE A O 1
ATOM 660 N N . TYR A 1 80 ? -8.966 -7.259 2.753 1.00 94.19 80 TYR A N 1
ATOM 661 C CA . TYR A 1 80 ? -9.261 -6.293 3.823 1.00 94.19 80 TYR A CA 1
ATOM 662 C C . TYR A 1 80 ? -10.204 -5.154 3.414 1.00 94.19 80 TYR A C 1
ATOM 664 O O . TYR A 1 80 ? -10.620 -4.365 4.258 1.00 94.19 80 TYR A O 1
ATOM 672 N N . GLY A 1 81 ? -10.565 -5.034 2.135 1.00 90.94 81 GLY A N 1
ATOM 673 C CA . GLY A 1 81 ? -11.259 -3.854 1.610 1.00 90.94 81 GLY A CA 1
ATOM 674 C C . GLY A 1 81 ? -12.560 -3.485 2.331 1.00 90.94 81 GLY A C 1
ATOM 675 O O . GLY A 1 81 ? -12.853 -2.308 2.531 1.00 90.94 81 GLY A O 1
ATOM 676 N N . ASN A 1 82 ? -13.329 -4.480 2.782 1.00 92.25 82 ASN A N 1
ATOM 677 C CA . ASN A 1 82 ? -14.547 -4.231 3.558 1.00 92.25 82 ASN A CA 1
ATOM 678 C C . ASN A 1 82 ? -14.263 -3.704 4.969 1.00 92.25 82 ASN A C 1
ATOM 680 O O . ASN A 1 82 ? -15.113 -3.018 5.534 1.00 92.25 82 ASN A O 1
ATOM 684 N N . ASP A 1 83 ? -13.113 -4.038 5.543 1.00 94.69 83 ASP A N 1
ATOM 685 C CA . ASP A 1 83 ? -12.734 -3.633 6.893 1.00 94.69 83 ASP A CA 1
ATOM 686 C C . ASP A 1 83 ? -12.192 -2.201 6.887 1.00 94.69 83 ASP A C 1
ATOM 688 O O . ASP A 1 83 ? -12.569 -1.409 7.748 1.00 94.69 83 ASP A O 1
ATOM 692 N N . ILE A 1 84 ? -11.468 -1.808 5.831 1.00 95.12 84 ILE A N 1
ATOM 693 C CA . ILE A 1 84 ? -11.043 -0.416 5.587 1.00 95.12 84 ILE A CA 1
ATOM 694 C C . ILE A 1 84 ? -12.231 0.554 5.662 1.00 95.12 84 ILE A C 1
ATOM 696 O O . ILE A 1 84 ? -12.178 1.583 6.337 1.00 95.12 84 ILE A O 1
ATOM 700 N N . LEU A 1 85 ? -13.342 0.214 5.003 1.00 92.88 85 LEU A N 1
ATOM 701 C CA . LEU A 1 85 ? -14.538 1.063 4.966 1.00 92.88 85 LEU A CA 1
ATOM 702 C C . LEU A 1 85 ? -15.225 1.206 6.336 1.00 92.88 85 LEU A C 1
ATOM 704 O O . LEU A 1 85 ? -15.932 2.193 6.567 1.00 92.88 85 LEU A O 1
ATOM 708 N N . LYS A 1 86 ? -15.003 0.251 7.245 1.00 93.62 86 LYS A N 1
ATOM 709 C CA . LYS 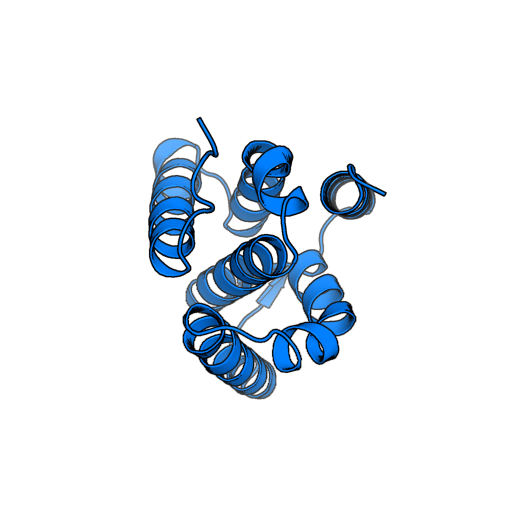A 1 86 ? -15.605 0.210 8.584 1.00 93.62 86 LYS A CA 1
ATOM 710 C C . LYS A 1 86 ? -14.757 0.879 9.662 1.00 93.62 86 LYS A C 1
ATOM 712 O O . LYS A 1 86 ? -15.291 1.100 10.741 1.00 93.62 86 LYS A O 1
ATOM 717 N N . ILE A 1 87 ? -13.492 1.218 9.397 1.00 91.88 87 ILE A N 1
ATOM 718 C CA . ILE A 1 87 ? -12.650 1.914 10.382 1.00 91.88 87 ILE A CA 1
ATOM 719 C C . ILE A 1 87 ? -13.318 3.225 10.806 1.00 91.88 87 ILE A C 1
ATOM 721 O O . ILE A 1 87 ? -13.765 4.003 9.966 1.00 91.88 87 ILE A O 1
ATOM 725 N N . GLU A 1 88 ? -13.387 3.484 12.106 1.00 87.50 88 GLU A N 1
ATOM 726 C CA . GLU A 1 88 ? -13.934 4.721 12.667 1.00 87.50 88 GLU A CA 1
ATOM 727 C C . GLU A 1 88 ? -12.807 5.622 13.197 1.00 87.50 88 GLU A C 1
ATOM 729 O O . GLU A 1 88 ? -11.699 5.164 13.462 1.00 87.50 88 GLU A O 1
ATOM 734 N N . GLY A 1 89 ? -13.079 6.922 13.341 1.00 83.00 89 GLY A N 1
ATOM 735 C CA . GLY A 1 89 ? -12.111 7.916 13.822 1.00 83.00 89 GLY A CA 1
ATOM 736 C C . GLY A 1 89 ? -11.773 8.987 12.783 1.00 83.00 89 GLY A C 1
ATOM 737 O O . GLY A 1 89 ? -11.915 8.778 11.579 1.00 83.00 89 GLY A O 1
ATOM 738 N N . ASN A 1 90 ? -11.340 10.161 13.250 1.00 73.62 90 ASN A N 1
ATOM 739 C CA . ASN A 1 90 ? -11.157 11.346 12.398 1.00 73.62 90 ASN A CA 1
ATOM 740 C C . ASN A 1 90 ? -10.122 11.137 11.278 1.00 73.62 90 ASN A C 1
ATOM 742 O O . ASN A 1 90 ? -10.344 11.583 10.153 1.00 73.62 90 ASN A O 1
ATOM 746 N N . GLU A 1 91 ? -9.045 10.407 11.572 1.00 78.50 91 GLU A N 1
ATOM 747 C CA . GLU A 1 91 ? -7.966 10.081 10.627 1.00 78.50 91 GLU A CA 1
ATOM 748 C C . GLU A 1 91 ? -8.422 9.115 9.512 1.00 78.50 91 GLU A C 1
ATOM 750 O O . GLU A 1 91 ? -7.869 9.111 8.413 1.00 78.50 91 GLU A O 1
ATOM 755 N N . SER A 1 92 ? -9.489 8.335 9.740 1.00 88.12 92 SER A N 1
ATOM 756 C CA . SER A 1 92 ? -9.949 7.294 8.804 1.00 88.12 92 SER A CA 1
ATOM 757 C C . SER A 1 92 ? -10.539 7.837 7.498 1.00 88.12 92 SER A C 1
ATOM 759 O O . SER A 1 92 ? -10.635 7.110 6.510 1.00 88.12 92 SER A O 1
ATOM 761 N N . ASN A 1 93 ? -10.927 9.115 7.463 1.00 93.19 93 ASN A N 1
ATOM 762 C CA . ASN A 1 93 ? -11.550 9.719 6.285 1.00 93.19 93 ASN A CA 1
ATOM 763 C C . ASN A 1 93 ? -10.601 9.758 5.080 1.00 93.19 93 ASN A C 1
ATOM 765 O O . ASN A 1 93 ? -11.046 9.529 3.954 1.00 93.19 93 ASN A O 1
ATOM 769 N N . LEU A 1 94 ? -9.310 10.022 5.311 1.00 94.75 94 LEU A N 1
ATOM 770 C CA . LEU A 1 94 ? -8.301 10.048 4.249 1.00 94.75 94 LEU A CA 1
ATOM 771 C C . LEU A 1 94 ? -8.070 8.642 3.692 1.00 94.75 94 LEU A C 1
ATOM 773 O O . LEU A 1 94 ? -8.213 8.442 2.490 1.00 94.75 94 LEU A O 1
ATOM 777 N N . LEU A 1 95 ? -7.869 7.661 4.576 1.00 96.44 95 LEU A N 1
ATOM 778 C CA . LEU A 1 95 ? -7.747 6.248 4.213 1.00 96.44 95 LEU A CA 1
ATOM 779 C C . LEU A 1 95 ? -8.934 5.766 3.363 1.00 96.44 95 LEU A C 1
ATOM 781 O O . LEU A 1 95 ? -8.750 5.136 2.325 1.00 96.44 95 LEU A O 1
ATOM 785 N N . LYS A 1 96 ? -10.170 6.080 3.771 1.00 97.00 96 LYS A N 1
ATOM 786 C CA . LYS A 1 96 ? -11.377 5.677 3.029 1.00 97.00 96 LYS A CA 1
ATOM 787 C C . LYS A 1 96 ? -11.470 6.343 1.665 1.00 97.00 96 LYS A C 1
ATOM 789 O O . LYS A 1 96 ? -11.821 5.679 0.692 1.00 97.00 96 LYS A O 1
ATOM 794 N N . ARG A 1 97 ? -11.178 7.644 1.590 1.00 96.31 97 ARG A N 1
ATOM 795 C CA . ARG A 1 97 ? -11.170 8.384 0.324 1.00 96.31 97 ARG A CA 1
ATOM 796 C C . ARG A 1 97 ? -10.156 7.773 -0.636 1.00 96.31 97 ARG A C 1
ATOM 798 O O . ARG A 1 97 ? -10.499 7.484 -1.776 1.00 96.31 97 ARG A O 1
ATOM 805 N N . ASP A 1 98 ? -8.943 7.532 -0.163 1.00 97.44 98 ASP A N 1
ATOM 806 C CA . ASP A 1 98 ? -7.867 7.005 -0.993 1.00 97.44 98 ASP A CA 1
ATOM 807 C C . ASP A 1 98 ? -8.136 5.535 -1.374 1.00 97.44 98 ASP A C 1
ATOM 809 O O . ASP A 1 98 ? -7.797 5.108 -2.476 1.00 97.44 98 ASP A O 1
ATOM 813 N N . PHE A 1 99 ? -8.850 4.772 -0.535 1.00 98.19 99 PHE A N 1
ATOM 8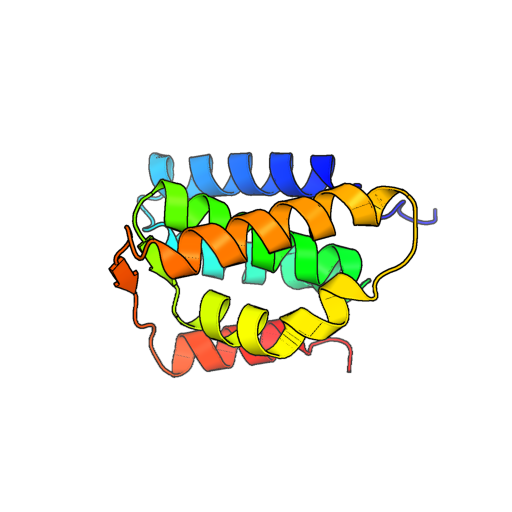14 C CA . PHE A 1 99 ? -9.306 3.424 -0.884 1.00 98.19 99 PHE A CA 1
ATOM 815 C C . PHE A 1 99 ? -10.349 3.441 -2.008 1.00 98.19 99 PHE A C 1
ATOM 817 O O . PHE A 1 99 ? -10.303 2.596 -2.902 1.00 98.19 99 PHE A O 1
ATOM 824 N N . ILE A 1 100 ? -11.257 4.421 -2.013 1.00 97.50 100 ILE A N 1
ATOM 825 C CA . ILE A 1 100 ? -12.189 4.629 -3.130 1.00 97.50 100 ILE A CA 1
ATOM 826 C C . ILE A 1 100 ? -11.407 4.987 -4.402 1.00 97.50 100 ILE A C 1
ATOM 828 O O . ILE A 1 100 ? -11.637 4.367 -5.440 1.00 97.50 100 ILE A O 1
ATOM 832 N N . THR A 1 101 ? -10.425 5.892 -4.315 1.00 97.62 101 THR A N 1
ATOM 833 C CA . THR A 1 101 ? -9.528 6.227 -5.437 1.00 97.62 101 THR A CA 1
ATOM 834 C C . THR A 1 101 ? -8.808 4.989 -5.976 1.00 97.62 101 THR A C 1
ATOM 836 O O . THR A 1 101 ? -8.745 4.776 -7.186 1.00 97.62 101 THR A O 1
ATOM 839 N N . TYR A 1 102 ? -8.294 4.129 -5.095 1.00 98.31 102 TYR A N 1
ATOM 840 C CA . TYR A 1 102 ? -7.681 2.858 -5.477 1.00 98.31 102 TYR A CA 1
ATOM 841 C C . TYR A 1 102 ? -8.665 1.964 -6.244 1.00 98.31 102 TYR A C 1
ATOM 843 O O . TYR A 1 102 ? -8.335 1.454 -7.314 1.00 98.31 102 TYR A O 1
ATOM 851 N N . GLN A 1 103 ? -9.901 1.818 -5.756 1.00 97.75 103 GLN A N 1
ATOM 852 C CA . GLN A 1 103 ? -10.939 1.041 -6.443 1.00 97.75 103 GLN A CA 1
ATOM 853 C C . GLN A 1 103 ? -11.308 1.610 -7.819 1.00 97.75 103 GLN A C 1
ATOM 855 O O . GLN A 1 103 ? -11.664 0.846 -8.718 1.00 97.75 103 GLN A O 1
ATOM 860 N N . GLU A 1 104 ? -11.261 2.929 -7.992 1.00 97.38 104 GLU A N 1
ATOM 861 C CA . GLU A 1 104 ? -11.464 3.584 -9.286 1.00 97.38 104 GLU A CA 1
ATOM 862 C C . GLU A 1 104 ? -10.304 3.287 -10.240 1.00 97.38 104 GLU A C 1
ATOM 864 O O . GLU A 1 104 ? -10.545 2.768 -11.331 1.00 97.38 104 GLU A O 1
ATOM 869 N N . LYS A 1 105 ? -9.056 3.463 -9.793 1.00 96.88 105 LYS A N 1
ATOM 870 C CA . LYS A 1 105 ? -7.851 3.124 -10.572 1.00 96.88 105 LYS A CA 1
ATOM 871 C C . LYS A 1 105 ? -7.819 1.652 -10.999 1.00 96.88 105 LYS A C 1
ATOM 873 O O . LYS A 1 105 ? -7.455 1.345 -12.133 1.00 96.88 105 LYS A O 1
ATOM 878 N N . LEU A 1 106 ? -8.271 0.728 -10.146 1.00 96.75 106 LEU A N 1
ATOM 879 C CA . LEU A 1 106 ? -8.400 -0.693 -10.504 1.00 96.75 106 LEU A CA 1
ATOM 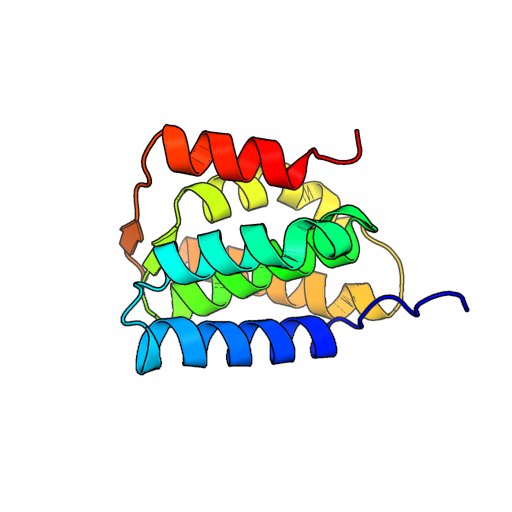880 C C . LEU A 1 106 ? -9.359 -0.944 -11.681 1.00 96.75 106 LEU A C 1
ATOM 882 O O . LEU A 1 106 ? -9.185 -1.926 -12.402 1.00 96.75 106 LEU A O 1
ATOM 886 N N . LYS A 1 107 ? -10.386 -0.105 -11.870 1.00 96.62 107 LYS A N 1
ATOM 887 C CA . LYS A 1 107 ? -11.322 -0.225 -13.003 1.00 96.62 107 LYS A CA 1
ATOM 888 C C . LYS A 1 107 ? -10.713 0.301 -14.296 1.00 96.62 107 LYS A C 1
ATOM 890 O O . LYS A 1 107 ? -11.061 -0.198 -15.360 1.00 96.62 107 LYS A O 1
ATOM 895 N N . GLU A 1 108 ? -9.832 1.291 -14.196 1.00 95.12 108 GLU A N 1
ATOM 896 C CA . GLU A 1 108 ? -9.123 1.856 -15.344 1.00 95.12 108 GLU A CA 1
ATOM 897 C C . GLU A 1 108 ? -8.086 0.882 -15.917 1.00 95.12 108 GLU A C 1
ATOM 899 O O . GLU A 1 108 ? -7.883 0.874 -17.125 1.00 95.12 108 GLU A O 1
ATOM 904 N N . GLN A 1 109 ? -7.472 0.041 -15.069 1.00 88.31 109 GLN A N 1
ATOM 905 C CA . GLN A 1 109 ? -6.462 -0.964 -15.453 1.00 88.31 109 GLN A CA 1
ATOM 906 C C . GLN A 1 109 ? -5.267 -0.386 -16.234 1.00 88.31 109 GLN A C 1
ATOM 908 O O . GLN A 1 109 ? -4.678 -1.051 -17.081 1.00 88.31 109 GLN A O 1
ATOM 913 N N . ASN A 1 110 ? -4.880 0.851 -15.919 1.00 94.00 110 ASN A N 1
ATOM 914 C CA . ASN A 1 110 ? -3.746 1.545 -16.535 1.00 94.00 110 ASN A CA 1
ATOM 915 C C . ASN A 1 110 ? -2.415 1.235 -15.819 1.00 94.00 110 ASN A C 1
ATOM 917 O O . ASN A 1 110 ? -1.657 2.145 -15.502 1.00 94.00 110 ASN A O 1
ATOM 921 N N . PHE A 1 111 ? -2.160 -0.031 -15.492 1.00 96.56 111 PHE A N 1
ATOM 922 C CA . PHE A 1 111 ? -0.936 -0.477 -14.820 1.00 96.56 111 PHE A CA 1
ATOM 923 C C . PHE A 1 111 ? -0.693 -1.967 -15.077 1.00 96.56 111 PHE A C 1
ATOM 925 O O . PHE A 1 111 ? -1.632 -2.728 -15.322 1.00 96.56 111 PHE A O 1
ATOM 932 N N . ASP A 1 112 ? 0.560 -2.393 -14.951 1.00 97.56 112 ASP A N 1
ATOM 933 C CA . ASP A 1 112 ? 0.945 -3.798 -15.028 1.00 97.56 112 ASP A CA 1
ATOM 934 C C . ASP A 1 112 ? 0.805 -4.475 -13.661 1.00 97.56 112 ASP A C 1
ATOM 936 O O . ASP A 1 112 ? 1.248 -3.952 -12.639 1.00 97.56 112 ASP A O 1
ATOM 940 N N . MET A 1 113 ? 0.208 -5.667 -13.625 1.00 97.56 113 MET A N 1
ATOM 941 C CA . MET A 1 113 ? 0.221 -6.499 -12.421 1.00 97.56 113 MET A CA 1
ATOM 942 C C . MET A 1 113 ? 1.556 -7.242 -12.335 1.00 97.56 113 MET A C 1
ATOM 944 O O . MET A 1 113 ? 1.893 -8.013 -13.235 1.00 97.56 113 MET A O 1
ATOM 948 N N . ILE A 1 114 ? 2.294 -7.047 -11.246 1.00 97.88 114 ILE A N 1
ATOM 949 C CA . ILE A 1 114 ? 3.595 -7.680 -11.028 1.00 97.88 114 ILE A CA 1
ATOM 950 C C . ILE A 1 114 ? 3.414 -8.897 -10.126 1.00 97.88 114 ILE A C 1
ATOM 952 O O . ILE A 1 114 ? 3.131 -8.770 -8.932 1.00 97.88 114 ILE A O 1
ATOM 956 N N . GLU A 1 115 ? 3.569 -10.083 -10.714 1.00 96.88 115 GLU A N 1
ATOM 957 C CA . GLU A 1 115 ? 3.504 -11.345 -9.983 1.00 96.88 115 GLU A CA 1
ATOM 958 C C . GLU A 1 115 ? 4.756 -11.536 -9.122 1.00 96.88 115 GLU A C 1
ATOM 960 O O . GLU A 1 115 ? 5.890 -11.433 -9.601 1.00 96.88 115 GLU A O 1
ATOM 965 N N . THR A 1 116 ? 4.555 -11.837 -7.840 1.00 96.31 116 THR A N 1
ATOM 966 C CA . THR A 1 116 ? 5.647 -12.101 -6.903 1.00 96.31 116 THR A CA 1
ATOM 967 C C . THR A 1 116 ? 5.769 -13.582 -6.576 1.00 96.31 116 THR A C 1
ATOM 969 O O . THR A 1 116 ? 4.825 -14.367 -6.674 1.00 96.31 116 THR A O 1
ATOM 972 N N . SER A 1 117 ? 6.973 -13.988 -6.166 1.00 95.81 117 SER A N 1
ATOM 973 C CA . SER A 1 117 ? 7.236 -15.378 -5.800 1.00 95.81 117 SER A CA 1
ATOM 974 C C . SER A 1 117 ? 6.379 -15.826 -4.609 1.00 95.81 117 SER A C 1
ATOM 976 O O . SER A 1 117 ? 6.068 -15.041 -3.710 1.00 95.81 117 SER A O 1
ATOM 978 N N . VAL A 1 118 ? 6.089 -17.128 -4.530 1.00 94.44 118 VAL A N 1
ATOM 979 C CA . VAL A 1 118 ? 5.406 -17.735 -3.371 1.00 94.44 118 VAL A CA 1
ATOM 980 C C . VAL A 1 118 ? 6.129 -17.422 -2.053 1.00 94.44 118 VAL A C 1
ATOM 982 O O . VAL A 1 118 ? 5.479 -17.204 -1.030 1.00 94.44 118 VAL A O 1
ATOM 985 N N . ASN A 1 119 ? 7.464 -17.344 -2.074 1.00 95.38 119 ASN A N 1
ATOM 986 C CA . ASN A 1 119 ? 8.258 -16.988 -0.898 1.00 95.38 119 ASN A CA 1
ATOM 987 C C . ASN A 1 119 ? 7.997 -15.545 -0.458 1.00 95.38 119 ASN A C 1
ATOM 989 O O . ASN A 1 119 ? 7.821 -15.303 0.733 1.00 95.38 119 ASN A O 1
ATOM 993 N N . THR A 1 120 ? 7.925 -14.604 -1.403 1.00 94.31 120 THR A N 1
ATOM 994 C CA . THR A 1 120 ? 7.597 -13.199 -1.127 1.00 94.31 120 THR A CA 1
ATOM 995 C C . THR A 1 120 ? 6.208 -13.090 -0.508 1.00 94.31 120 THR A C 1
ATOM 997 O O . THR A 1 120 ? 6.073 -12.525 0.574 1.00 94.31 120 THR A O 1
ATOM 1000 N N . LYS A 1 121 ? 5.192 -13.715 -1.115 1.00 94.50 121 LYS A N 1
ATOM 1001 C CA . LYS A 1 121 ? 3.823 -13.718 -0.572 1.00 94.50 121 LYS A CA 1
ATOM 1002 C C . LYS A 1 121 ? 3.769 -14.308 0.836 1.00 94.50 121 LY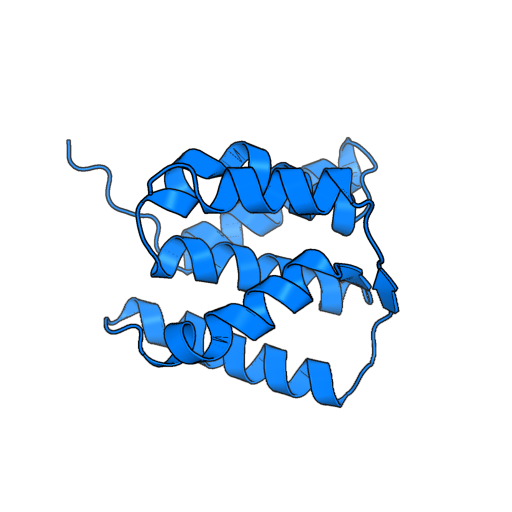S A C 1
ATOM 1004 O O . LYS A 1 121 ? 3.209 -13.700 1.739 1.00 94.50 121 LYS A O 1
ATOM 1009 N N . SER A 1 122 ? 4.429 -15.446 1.051 1.00 94.31 122 SER A N 1
ATOM 1010 C CA . SER A 1 122 ? 4.489 -16.097 2.368 1.00 94.31 122 SER A CA 1
ATOM 1011 C C . SER A 1 122 ? 5.193 -15.230 3.417 1.00 94.31 122 SER A C 1
ATOM 1013 O O . SER A 1 122 ? 4.783 -15.207 4.576 1.00 94.31 122 SER A O 1
ATOM 1015 N N . ARG A 1 123 ? 6.242 -14.496 3.021 1.00 94.62 123 ARG A N 1
ATOM 1016 C CA . ARG A 1 123 ? 6.951 -13.546 3.890 1.00 94.62 123 ARG A CA 1
ATOM 1017 C C . ARG A 1 123 ? 6.041 -12.383 4.285 1.00 94.62 123 ARG A C 1
ATOM 1019 O O . ARG A 1 123 ? 5.961 -12.081 5.473 1.00 94.62 123 ARG A O 1
ATOM 1026 N N . ILE A 1 124 ? 5.331 -11.784 3.328 1.00 96.06 124 ILE A N 1
ATOM 1027 C CA . ILE A 1 124 ? 4.355 -10.716 3.595 1.00 96.06 124 ILE A CA 1
ATOM 1028 C C . ILE A 1 124 ? 3.229 -11.224 4.501 1.00 96.06 124 ILE A C 1
ATOM 1030 O O . ILE A 1 124 ? 2.878 -10.567 5.478 1.00 96.06 124 ILE A O 1
ATOM 1034 N N . ASP A 1 125 ? 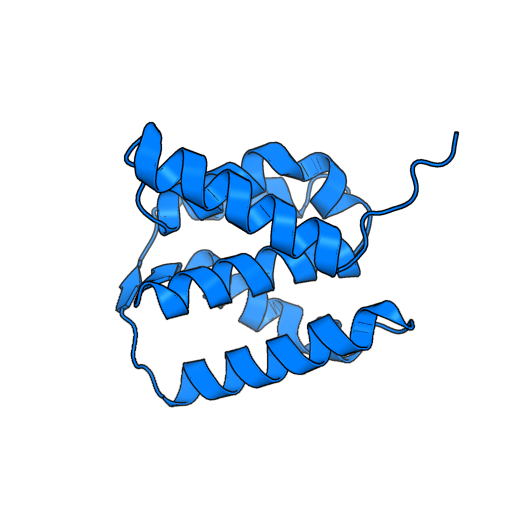2.714 -12.426 4.258 1.00 94.62 125 ASP A N 1
ATOM 1035 C CA . ASP A 1 125 ? 1.674 -13.032 5.094 1.00 94.62 125 ASP A CA 1
ATOM 1036 C C . ASP A 1 125 ? 2.146 -13.244 6.528 1.00 94.62 125 ASP A C 1
ATOM 1038 O O . ASP A 1 125 ? 1.415 -12.943 7.473 1.00 94.62 125 ASP A O 1
ATOM 1042 N N . TYR A 1 126 ? 3.377 -13.720 6.695 1.00 94.31 126 TYR A N 1
ATOM 1043 C CA . TYR A 1 126 ? 4.001 -13.866 8.003 1.00 94.31 126 TYR A CA 1
ATOM 1044 C C . TYR A 1 126 ? 4.115 -12.513 8.718 1.00 94.31 126 TYR A C 1
ATOM 1046 O O . TYR A 1 126 ? 3.692 -12.395 9.870 1.00 94.31 126 TYR A O 1
ATOM 1054 N N . ILE A 1 127 ? 4.628 -11.489 8.028 1.00 93.75 127 ILE A N 1
ATOM 1055 C CA . ILE A 1 127 ? 4.795 -10.121 8.539 1.00 93.75 127 ILE A CA 1
ATOM 1056 C C . ILE A 1 127 ? 3.458 -9.538 9.006 1.00 93.75 127 ILE A C 1
ATOM 1058 O O . ILE A 1 127 ? 3.350 -9.076 10.139 1.00 93.75 127 ILE A O 1
ATOM 1062 N N . LEU A 1 128 ? 2.411 -9.608 8.181 1.00 93.50 128 LEU A N 1
ATOM 1063 C CA . LEU A 1 128 ? 1.108 -8.991 8.469 1.00 93.50 128 LEU A CA 1
ATOM 1064 C C . LEU A 1 128 ? 0.303 -9.703 9.572 1.00 93.50 128 LEU A C 1
ATOM 1066 O O . LEU A 1 128 ? -0.779 -9.233 9.939 1.00 93.50 128 LEU A O 1
ATOM 1070 N N . ASN A 1 129 ? 0.800 -10.832 10.087 1.00 90.25 129 ASN A N 1
ATOM 1071 C CA . ASN A 1 129 ? 0.150 -11.627 11.131 1.00 90.25 129 ASN A CA 1
ATOM 1072 C C . ASN A 1 129 ? 1.034 -11.854 12.376 1.00 90.25 129 ASN A C 1
ATOM 1074 O O . ASN A 1 129 ? 0.698 -12.708 13.189 1.00 90.25 129 ASN A O 1
ATOM 1078 N N . GLN A 1 130 ? 2.122 -11.094 12.568 1.00 82.50 130 GLN A N 1
ATOM 1079 C CA . GLN A 1 130 ? 3.034 -11.268 13.718 1.00 82.50 130 GLN A CA 1
ATOM 1080 C C . GLN A 1 130 ? 2.409 -11.025 15.106 1.00 82.50 130 GLN A C 1
ATOM 1082 O O . GLN A 1 130 ? 2.963 -11.498 16.092 1.00 82.50 130 GLN A O 1
ATOM 1087 N N . ASN A 1 131 ? 1.267 -10.334 15.198 1.00 64.50 131 ASN A N 1
ATOM 1088 C CA . ASN A 1 131 ? 0.607 -10.005 16.473 1.00 64.50 131 ASN A CA 1
ATOM 1089 C C . ASN A 1 131 ? -0.731 -10.747 16.691 1.00 64.50 131 ASN A C 1
ATOM 1091 O O . ASN A 1 131 ? -1.594 -10.241 17.409 1.00 64.50 131 ASN A O 1
ATOM 1095 N N . LYS A 1 132 ? -0.934 -11.906 16.050 1.00 54.03 132 LYS A N 1
ATOM 1096 C CA . LYS A 1 132 ? -2.098 -12.778 16.296 1.00 54.03 132 LYS A CA 1
ATOM 1097 C C . LYS A 1 132 ? -1.806 -13.874 17.312 1.00 54.03 132 LYS A C 1
ATOM 1099 O O . LYS A 1 132 ? -0.699 -14.449 17.251 1.00 54.03 132 LYS A O 1
#

Nearest PDB structures (foldseek):
  1s94-assembly1_A  TM=3.619E-01  e=1.508E+00  Doryteuthis pealeii
  2rld-assembly1_A  TM=2.399E-01  e=1.292E+00  Bacteroides thetaiotaomicron VPI-5482
  7dgw-assembly1_A  TM=3.188E-01  e=5.455E+00  Escherichia coli 'BL21-Gold(DE3)pLysS AG'